Protein AF-A0A9Q9B2X7-F1 (afdb_monomer_lite)

Structure (mmCIF, N/CA/C/O backbone):
data_AF-A0A9Q9B2X7-F1
#
_entry.id   AF-A0A9Q9B2X7-F1
#
loop_
_atom_site.group_PDB
_atom_site.id
_atom_site.type_symbol
_atom_site.label_atom_id
_atom_site.label_alt_id
_atom_site.label_comp_id
_atom_site.label_asym_id
_atom_site.label_entity_id
_atom_site.label_seq_id
_atom_site.pdbx_PDB_ins_code
_atom_site.Cartn_x
_atom_site.Cartn_y
_atom_site.Cartn_z
_atom_site.occupancy
_atom_site.B_iso_or_equiv
_atom_site.auth_seq_id
_atom_site.auth_comp_id
_atom_site.auth_asym_id
_atom_site.auth_atom_id
_atom_site.pdbx_PDB_model_num
ATOM 1 N N . MET A 1 1 ? -14.060 -1.290 14.172 1.00 76.06 1 MET A N 1
ATOM 2 C CA . MET A 1 1 ? -12.770 -1.663 13.546 1.00 76.06 1 MET A CA 1
ATOM 3 C C . MET A 1 1 ? -12.788 -1.013 12.188 1.00 76.06 1 MET A C 1
ATOM 5 O O . MET A 1 1 ? -13.750 -1.222 11.460 1.00 76.06 1 MET A O 1
ATOM 9 N N . ALA A 1 2 ? -11.767 -0.227 11.882 1.00 82.25 2 ALA A N 1
ATOM 10 C CA . ALA A 1 2 ? -11.652 0.528 10.646 1.00 82.25 2 ALA A CA 1
ATOM 11 C C . ALA A 1 2 ? -10.329 0.215 9.947 1.00 82.25 2 ALA A C 1
ATOM 13 O O . ALA A 1 2 ? -9.403 -0.327 10.553 1.00 82.25 2 ALA A O 1
ATOM 14 N N . ILE A 1 3 ? -10.273 0.536 8.657 1.00 81.12 3 ILE A N 1
ATOM 15 C CA . ILE A 1 3 ? -9.113 0.317 7.797 1.00 81.12 3 ILE A CA 1
ATOM 16 C C . ILE A 1 3 ? -8.599 1.683 7.342 1.00 81.12 3 ILE A C 1
ATOM 18 O O . ILE A 1 3 ? -9.391 2.515 6.898 1.00 81.12 3 ILE A O 1
ATOM 22 N N . ARG A 1 4 ? -7.286 1.915 7.439 1.00 82.06 4 ARG A N 1
ATOM 23 C CA . ARG A 1 4 ? -6.614 3.089 6.864 1.00 82.06 4 ARG A CA 1
ATOM 24 C C . ARG A 1 4 ? -5.537 2.671 5.870 1.00 82.06 4 ARG A C 1
ATOM 26 O O . ARG A 1 4 ? -4.828 1.694 6.098 1.00 82.06 4 ARG A O 1
ATOM 33 N N . TYR A 1 5 ? -5.424 3.443 4.794 1.00 72.94 5 TYR A N 1
ATOM 34 C CA . TYR A 1 5 ? -4.424 3.266 3.745 1.00 72.94 5 TYR A CA 1
ATOM 35 C C . TYR A 1 5 ? -3.282 4.266 3.965 1.00 72.94 5 TYR A C 1
ATOM 37 O O . TYR A 1 5 ? -3.500 5.478 3.973 1.00 72.94 5 TYR A O 1
ATOM 45 N N . GLY A 1 6 ? -2.080 3.753 4.199 1.00 73.50 6 GLY A N 1
ATOM 46 C CA . GLY A 1 6 ? -0.829 4.494 4.277 1.00 73.50 6 GLY A CA 1
ATOM 47 C C . GLY A 1 6 ? -0.261 4.808 2.891 1.00 73.50 6 GLY A C 1
ATOM 48 O O . GLY A 1 6 ? -0.659 4.223 1.884 1.00 73.50 6 GLY A O 1
ATOM 49 N N . LYS A 1 7 ? 0.686 5.752 2.843 1.00 56.84 7 LYS A N 1
ATOM 50 C CA . LYS A 1 7 ? 1.289 6.250 1.592 1.00 56.84 7 LYS A CA 1
ATOM 51 C C . LYS A 1 7 ? 2.030 5.179 0.787 1.00 56.84 7 LYS A C 1
ATOM 53 O O . LYS A 1 7 ? 2.091 5.293 -0.430 1.00 56.84 7 LYS A O 1
ATOM 58 N N . ASP A 1 8 ? 2.536 4.145 1.449 1.00 64.44 8 ASP A N 1
ATOM 59 C CA . ASP A 1 8 ? 3.405 3.125 0.850 1.00 64.44 8 ASP A CA 1
ATOM 60 C C . ASP A 1 8 ? 2.667 1.824 0.488 1.00 64.44 8 ASP A C 1
ATOM 62 O O . ASP A 1 8 ? 3.274 0.770 0.311 1.00 64.44 8 ASP A O 1
ATOM 66 N N . GLY A 1 9 ? 1.335 1.881 0.385 1.00 64.12 9 GLY A N 1
ATOM 67 C CA . GLY A 1 9 ? 0.506 0.683 0.216 1.00 64.12 9 GLY A CA 1
ATOM 68 C C . GLY A 1 9 ? 0.318 -0.106 1.515 1.00 64.12 9 GLY A C 1
ATOM 69 O O . GLY A 1 9 ? -0.177 -1.232 1.506 1.00 64.12 9 GLY A O 1
ATOM 70 N N . ASP A 1 10 ? 0.680 0.496 2.646 1.00 75.69 10 ASP A N 1
ATOM 71 C CA . ASP A 1 10 ? 0.405 -0.064 3.958 1.00 75.69 10 ASP A CA 1
ATOM 72 C C . ASP A 1 10 ? -1.088 0.003 4.254 1.00 75.69 10 ASP A C 1
ATOM 74 O O . ASP A 1 10 ? -1.714 1.059 4.207 1.00 75.69 10 ASP A O 1
ATOM 78 N N . ILE A 1 11 ? -1.672 -1.137 4.582 1.00 83.19 11 ILE A N 1
ATOM 79 C CA . ILE A 1 11 ? -3.050 -1.235 5.035 1.00 83.19 11 ILE A CA 1
ATOM 80 C C . ILE A 1 11 ? -3.001 -1.523 6.525 1.00 83.19 11 ILE A C 1
ATOM 82 O O . ILE A 1 11 ? -2.499 -2.558 6.963 1.00 83.19 11 ILE A O 1
ATOM 86 N N . GLU A 1 12 ? -3.551 -0.618 7.321 1.00 83.69 12 GLU A N 1
ATOM 87 C CA . GLU A 1 12 ? -3.675 -0.821 8.755 1.00 83.69 12 GLU A CA 1
ATOM 88 C C . GLU A 1 12 ? -5.129 -1.023 9.154 1.00 83.69 12 GLU A C 1
ATOM 90 O O . GLU A 1 12 ? -6.013 -0.254 8.779 1.00 83.69 12 GLU A O 1
ATOM 95 N N . ILE A 1 13 ? -5.357 -2.041 9.974 1.00 86.38 13 ILE A N 1
ATOM 96 C CA . ILE A 1 13 ? -6.622 -2.309 10.644 1.00 86.38 13 ILE A CA 1
ATOM 97 C C . ILE A 1 13 ? -6.479 -1.792 12.070 1.00 86.38 13 ILE A C 1
ATOM 99 O O . ILE A 1 13 ? -5.540 -2.167 12.773 1.00 86.38 13 ILE A O 1
ATOM 103 N N . TYR A 1 14 ? -7.397 -0.939 12.511 1.00 86.94 14 TYR A N 1
ATOM 104 C CA . TYR A 1 14 ? -7.367 -0.363 13.851 1.00 86.94 14 TYR A CA 1
ATOM 105 C C . TYR A 1 14 ? -8.736 -0.411 14.532 1.00 86.94 14 TYR A C 1
ATOM 107 O O . TYR A 1 14 ? -9.796 -0.473 13.902 1.00 86.94 14 TYR A O 1
ATOM 115 N N . ASP A 1 15 ? -8.721 -0.413 15.859 1.00 87.56 15 ASP A N 1
ATOM 116 C CA . ASP A 1 15 ? -9.915 -0.279 16.680 1.00 87.56 15 ASP A CA 1
ATOM 117 C C . ASP A 1 15 ? -10.286 1.206 16.818 1.00 87.56 15 ASP A C 1
ATOM 119 O O . ASP A 1 15 ? -9.490 2.016 17.283 1.00 87.56 15 ASP A O 1
ATOM 123 N N . GLU A 1 16 ? -11.500 1.583 16.419 1.00 86.56 16 GLU A N 1
ATOM 124 C CA . GLU A 1 16 ? -11.932 2.990 16.392 1.00 86.56 16 GLU A CA 1
ATOM 125 C C . GLU A 1 16 ? -12.169 3.584 17.781 1.00 86.56 16 GLU A C 1
ATOM 127 O O . GLU A 1 16 ? -12.090 4.796 17.950 1.00 86.56 16 GLU A O 1
ATOM 132 N N . LYS A 1 17 ? -12.468 2.749 18.782 1.00 85.62 17 LYS A N 1
ATOM 133 C CA . LYS A 1 17 ? -12.755 3.219 20.143 1.00 85.62 17 LYS A CA 1
ATOM 134 C C . LYS A 1 17 ? -11.473 3.551 20.894 1.00 85.62 17 LYS A C 1
ATOM 136 O O . LYS A 1 17 ? -11.455 4.460 21.715 1.00 85.62 17 LYS A O 1
ATOM 141 N N . THR A 1 18 ? -10.419 2.784 20.638 1.00 88.00 18 THR A N 1
ATOM 142 C CA . THR A 1 18 ? -9.132 2.884 21.338 1.00 88.00 18 THR A CA 1
ATOM 143 C C . THR A 1 18 ? -8.034 3.520 20.490 1.00 88.00 18 THR A C 1
ATOM 145 O O . THR A 1 18 ? -6.994 3.889 21.030 1.00 88.00 18 THR A O 1
ATOM 148 N N . GLY A 1 19 ? -8.234 3.623 19.174 1.00 82.75 19 GLY A N 1
ATOM 149 C CA . GLY A 1 19 ? -7.242 4.100 18.210 1.00 82.75 19 GLY A CA 1
ATOM 150 C C . GLY A 1 19 ? -6.064 3.144 17.994 1.00 82.75 19 GLY A C 1
ATOM 151 O O . GLY A 1 19 ? -5.109 3.507 17.314 1.00 82.75 19 GLY A O 1
ATOM 152 N N . LYS A 1 20 ? -6.088 1.940 18.581 1.00 84.94 20 LYS A N 1
ATOM 153 C CA . LYS A 1 20 ? -4.972 0.989 18.498 1.00 84.94 20 LYS A CA 1
ATOM 154 C C . LYS A 1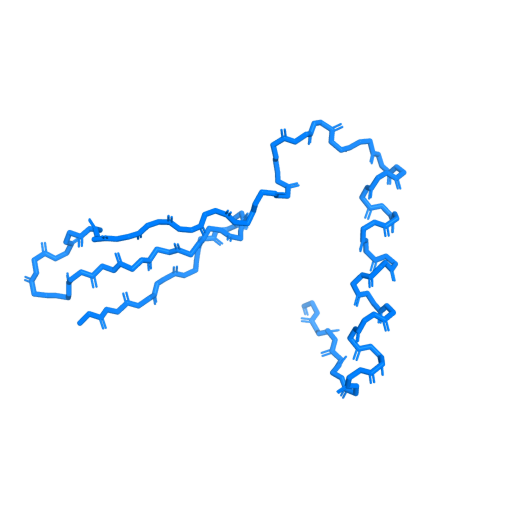 20 ? -5.008 0.207 17.191 1.00 84.94 20 LYS A C 1
ATOM 156 O O . LYS A 1 20 ? -6.038 -0.370 16.848 1.00 84.94 20 LYS A O 1
ATOM 161 N N . THR A 1 21 ? -3.866 0.119 16.513 1.00 81.81 21 THR A N 1
ATOM 162 C CA . THR A 1 21 ? -3.671 -0.781 15.370 1.00 81.81 21 THR A CA 1
ATOM 163 C C . THR A 1 21 ? -3.746 -2.230 15.849 1.00 81.81 21 THR A C 1
ATOM 165 O O . THR A 1 21 ? -3.026 -2.638 16.760 1.00 81.81 21 THR A O 1
ATOM 168 N N . THR A 1 22 ? -4.651 -2.998 15.253 1.00 84.81 22 THR A N 1
ATOM 169 C CA . THR A 1 22 ? -4.896 -4.415 15.544 1.00 84.81 22 THR A CA 1
ATOM 170 C C . THR A 1 22 ? -4.408 -5.333 14.426 1.00 84.81 22 THR A C 1
ATOM 172 O O . THR A 1 22 ? -4.283 -6.535 14.641 1.00 84.81 22 THR A O 1
ATOM 175 N N . GLY A 1 23 ? -4.085 -4.783 13.253 1.00 75.19 23 GLY A N 1
ATOM 176 C CA . GLY A 1 23 ? -3.466 -5.512 12.151 1.00 75.19 23 GLY A CA 1
ATOM 177 C C . GLY A 1 23 ? -2.743 -4.574 11.191 1.00 75.19 23 GLY A C 1
ATOM 178 O O . GLY A 1 23 ? -3.159 -3.435 10.996 1.00 75.19 23 GLY A O 1
ATOM 179 N N . HIS A 1 24 ? -1.662 -5.054 10.590 1.00 77.88 24 HIS A N 1
ATOM 180 C CA . HIS A 1 24 ? -0.884 -4.320 9.599 1.00 77.88 24 HIS A CA 1
ATOM 181 C C . HIS A 1 24 ? -0.555 -5.261 8.439 1.00 77.88 24 HIS A C 1
ATOM 183 O O . HIS A 1 24 ? -0.017 -6.348 8.647 1.00 77.88 24 HIS A O 1
ATOM 189 N N . ILE A 1 25 ? -0.917 -4.847 7.229 1.00 70.81 25 ILE A N 1
ATOM 190 C CA . ILE A 1 25 ? -0.629 -5.528 5.973 1.00 70.81 25 ILE A CA 1
ATOM 191 C C . ILE A 1 25 ? 0.146 -4.529 5.121 1.00 70.81 25 ILE A C 1
ATOM 193 O O . ILE A 1 25 ? -0.448 -3.664 4.484 1.00 70.81 25 ILE A O 1
ATOM 197 N N . SER A 1 26 ? 1.470 -4.641 5.107 1.00 66.06 26 SER A N 1
ATOM 198 C CA . SER A 1 26 ? 2.280 -3.932 4.120 1.00 66.06 26 SER A CA 1
ATOM 199 C C . SER A 1 26 ? 2.204 -4.701 2.809 1.00 66.06 26 SER A C 1
ATOM 201 O O . SER A 1 26 ? 2.561 -5.886 2.760 1.00 66.06 26 SER A O 1
ATOM 203 N N . THR A 1 27 ? 1.732 -4.075 1.728 1.00 59.31 27 THR A N 1
ATOM 204 C CA . THR A 1 27 ? 2.037 -4.630 0.410 1.00 59.31 27 THR A CA 1
ATOM 205 C C . THR A 1 27 ? 3.539 -4.497 0.217 1.00 59.31 27 THR A C 1
ATOM 207 O O . THR A 1 27 ? 4.028 -3.398 -0.022 1.00 59.31 27 THR A O 1
ATOM 210 N N . MET A 1 28 ? 4.254 -5.618 0.350 1.00 54.66 28 MET A N 1
ATOM 211 C CA . MET A 1 28 ? 5.686 -5.784 0.081 1.00 54.66 28 MET A CA 1
ATOM 212 C C . MET A 1 28 ? 6.040 -5.392 -1.363 1.00 54.66 28 MET A C 1
ATOM 214 O O . MET A 1 28 ? 6.302 -6.237 -2.213 1.00 54.66 28 MET A O 1
ATOM 218 N N . GLY A 1 29 ? 6.000 -4.099 -1.650 1.00 48.84 29 GLY A N 1
ATOM 219 C CA . GLY A 1 29 ? 6.404 -3.499 -2.908 1.00 48.84 29 GLY A CA 1
ATOM 220 C C . GLY A 1 29 ? 7.478 -2.430 -2.729 1.00 48.84 29 GLY A C 1
ATOM 221 O O . GLY A 1 29 ? 8.110 -2.075 -3.706 1.00 48.84 29 GLY A O 1
ATOM 222 N N . ASN A 1 30 ? 7.722 -1.938 -1.512 1.00 48.34 30 ASN A N 1
ATOM 223 C CA . ASN A 1 30 ? 8.737 -0.904 -1.258 1.00 48.34 30 ASN A CA 1
ATOM 224 C C . ASN A 1 30 ?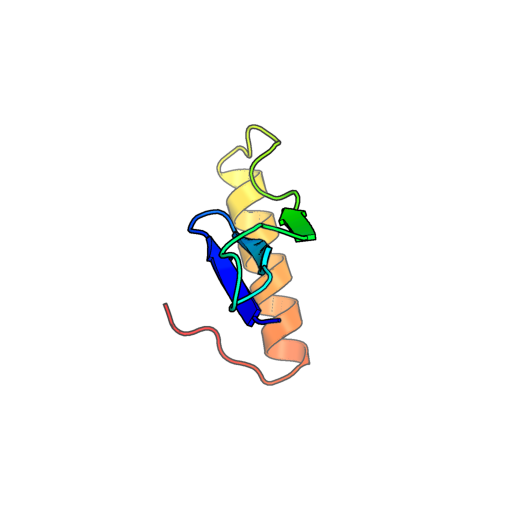 9.982 -1.441 -0.525 1.00 48.34 30 ASN A C 1
ATOM 226 O O . ASN A 1 30 ? 10.815 -0.663 -0.077 1.00 48.34 30 ASN A O 1
ATOM 230 N N . MET A 1 31 ? 10.118 -2.766 -0.383 1.00 48.09 31 MET A N 1
ATOM 231 C CA . MET A 1 31 ? 11.204 -3.404 0.386 1.00 48.09 31 MET A CA 1
ATOM 232 C C . MET A 1 31 ? 12.220 -4.160 -0.485 1.00 48.09 31 MET A C 1
ATOM 234 O O . MET A 1 31 ? 12.943 -5.031 -0.009 1.00 48.09 31 MET A O 1
ATOM 238 N N . ILE A 1 32 ? 12.274 -3.828 -1.770 1.00 52.91 32 ILE A N 1
ATOM 239 C CA . ILE A 1 32 ? 13.410 -4.110 -2.643 1.00 52.91 32 ILE A CA 1
ATOM 240 C C . ILE A 1 32 ? 13.787 -2.741 -3.196 1.00 52.91 32 ILE A C 1
ATOM 242 O O . ILE A 1 32 ? 12.897 -1.954 -3.507 1.00 52.91 32 ILE A O 1
ATOM 246 N N . GLU A 1 33 ? 15.076 -2.426 -3.262 1.00 53.56 33 GLU A N 1
ATOM 247 C CA . GLU A 1 33 ? 15.582 -1.282 -4.020 1.00 53.56 33 GLU A CA 1
ATOM 248 C C . GLU A 1 33 ? 15.182 -1.523 -5.491 1.00 53.56 33 GLU A C 1
ATOM 250 O O . GLU A 1 33 ? 15.897 -2.164 -6.260 1.00 53.56 33 GLU A O 1
ATOM 255 N N . GLU A 1 34 ? 13.936 -1.188 -5.845 1.00 53.78 34 GLU A N 1
ATOM 256 C CA . GLU A 1 34 ? 13.381 -1.463 -7.162 1.00 53.78 34 GLU A CA 1
ATOM 257 C C . GLU A 1 34 ? 14.086 -0.506 -8.120 1.00 53.78 34 GLU A C 1
ATOM 259 O O . GLU A 1 34 ? 13.859 0.704 -8.111 1.00 53.78 34 GLU A O 1
ATOM 264 N N . THR A 1 35 ? 14.986 -1.053 -8.936 1.00 64.19 35 THR A N 1
ATOM 265 C CA . THR A 1 35 ? 15.556 -0.327 -10.069 1.00 64.19 35 THR A C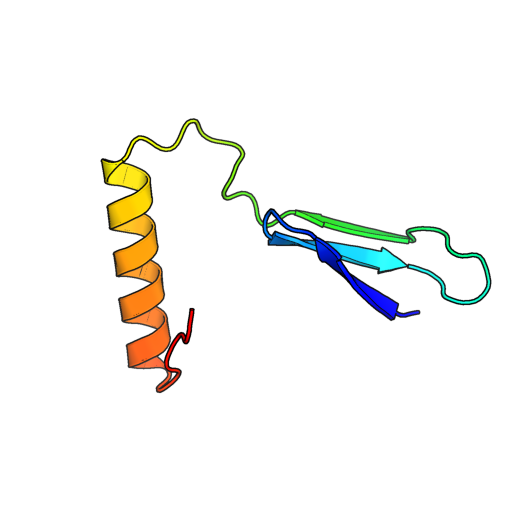A 1
ATOM 266 C C . THR A 1 35 ? 14.417 0.216 -10.939 1.00 64.19 35 THR A C 1
ATOM 268 O O . THR A 1 35 ? 13.320 -0.349 -10.970 1.00 64.19 35 THR A O 1
ATOM 271 N N . GLU A 1 36 ? 14.653 1.301 -11.683 1.00 68.81 36 GLU A N 1
ATOM 272 C CA . GLU A 1 36 ? 13.631 1.878 -12.576 1.00 68.81 36 GLU A CA 1
ATOM 273 C C . GLU A 1 36 ? 13.018 0.831 -13.528 1.00 68.81 36 GLU A C 1
ATOM 275 O O . GLU A 1 36 ? 11.834 0.897 -13.864 1.00 68.81 36 GLU A O 1
ATOM 280 N N . GLU A 1 37 ? 13.793 -0.191 -13.906 1.00 68.56 37 GLU A N 1
ATOM 281 C CA . GLU A 1 37 ? 13.318 -1.329 -14.695 1.00 68.56 37 GLU A CA 1
ATOM 282 C C . GLU A 1 37 ? 12.305 -2.210 -13.952 1.00 68.56 37 GLU A C 1
ATOM 284 O O . GLU A 1 37 ? 11.302 -2.617 -14.542 1.00 68.56 37 GLU A O 1
ATOM 289 N N . LEU A 1 38 ? 12.521 -2.481 -12.661 1.00 67.56 38 LEU A N 1
ATOM 290 C CA . LEU A 1 38 ? 11.584 -3.242 -11.831 1.00 67.56 38 LEU A CA 1
ATOM 291 C C . LEU A 1 38 ? 10.294 -2.455 -11.589 1.00 67.56 38 LEU A C 1
ATOM 293 O O . LEU A 1 38 ? 9.207 -3.022 -11.715 1.00 67.56 38 LEU A O 1
ATOM 297 N N . LEU A 1 39 ? 10.398 -1.144 -11.350 1.00 69.81 39 LEU A N 1
ATOM 298 C CA . LEU A 1 39 ? 9.240 -0.251 -11.243 1.00 69.81 39 LEU A CA 1
ATOM 299 C C . LEU A 1 39 ? 8.413 -0.250 -12.532 1.00 69.81 39 LEU A C 1
ATOM 301 O O . LEU A 1 39 ? 7.185 -0.370 -12.489 1.00 69.81 39 LEU A O 1
ATOM 305 N N . LYS A 1 40 ? 9.076 -0.174 -13.692 1.00 75.31 40 LYS A N 1
ATOM 306 C CA . LYS A 1 40 ? 8.410 -0.235 -14.996 1.00 75.31 40 LYS A CA 1
ATOM 307 C C . LYS A 1 40 ? 7.735 -1.588 -15.222 1.00 75.31 40 LYS A C 1
ATOM 309 O O . LYS A 1 40 ? 6.551 -1.620 -15.556 1.00 75.31 40 LYS A O 1
ATOM 314 N N . ALA A 1 41 ? 8.436 -2.694 -14.970 1.00 74.62 41 ALA A N 1
ATOM 315 C CA . ALA A 1 41 ? 7.884 -4.042 -15.103 1.00 74.62 41 ALA A CA 1
ATOM 316 C C . ALA A 1 41 ? 6.683 -4.267 -14.170 1.00 74.62 41 ALA A C 1
ATOM 318 O O . ALA A 1 41 ? 5.685 -4.885 -14.552 1.00 74.62 41 ALA A O 1
ATOM 319 N N . ARG A 1 42 ? 6.740 -3.726 -12.950 1.00 72.88 42 ARG A N 1
ATOM 320 C CA . ARG A 1 42 ? 5.635 -3.755 -11.993 1.00 72.88 42 ARG A CA 1
ATOM 321 C C . ARG A 1 42 ? 4.452 -2.923 -12.483 1.00 72.88 42 ARG A C 1
ATOM 323 O O . ARG A 1 42 ? 3.334 -3.438 -12.466 1.00 72.88 42 ARG A O 1
ATOM 330 N N . LYS A 1 43 ? 4.673 -1.692 -12.961 1.00 73.75 43 LYS A N 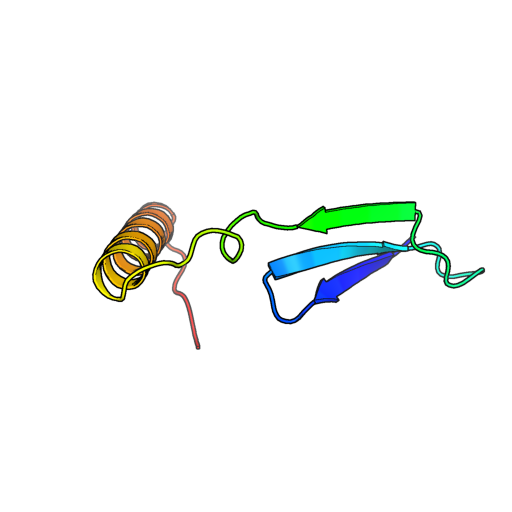1
ATOM 331 C CA . LYS A 1 43 ? 3.612 -0.835 -13.523 1.00 73.75 43 LYS A CA 1
ATOM 332 C C . LYS A 1 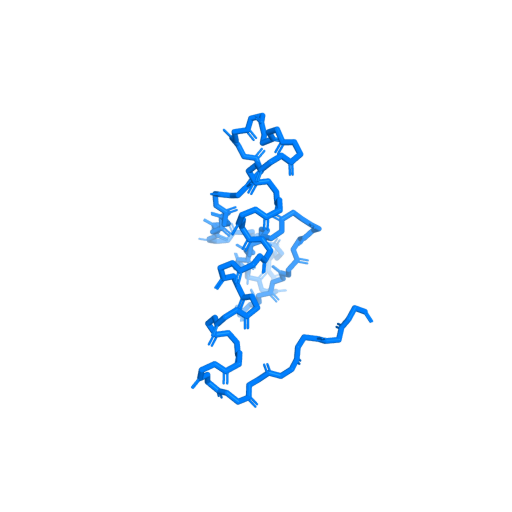43 ? 2.935 -1.511 -14.720 1.00 73.75 43 LYS A C 1
ATOM 334 O O . LYS A 1 43 ? 1.712 -1.565 -14.764 1.00 73.75 43 LYS A O 1
ATOM 339 N N . GLU A 1 44 ? 3.703 -2.122 -15.621 1.00 78.38 44 GLU A N 1
ATOM 340 C CA . GLU A 1 44 ? 3.172 -2.886 -16.761 1.00 78.38 44 GLU A CA 1
ATOM 341 C C . GLU A 1 44 ? 2.373 -4.125 -16.325 1.00 78.38 44 GLU A C 1
ATOM 343 O O . GLU A 1 44 ? 1.321 -4.424 -16.894 1.00 78.38 44 GLU A O 1
ATOM 348 N N . ARG A 1 45 ? 2.828 -4.843 -15.290 1.00 77.94 45 ARG A N 1
ATOM 349 C CA . ARG A 1 45 ? 2.117 -6.014 -14.754 1.00 77.94 45 ARG A CA 1
ATOM 350 C C . ARG A 1 45 ? 0.775 -5.632 -14.139 1.00 77.94 45 ARG A C 1
ATOM 352 O O . ARG A 1 45 ? -0.215 -6.326 -14.375 1.00 77.94 45 ARG A O 1
ATOM 359 N N . TRP A 1 46 ? 0.744 -4.541 -13.377 1.00 74.50 46 TRP A N 1
ATOM 360 C CA . TRP A 1 46 ? -0.486 -4.015 -12.795 1.00 74.50 46 TRP A CA 1
ATOM 361 C C . TRP A 1 46 ? -1.419 -3.457 -13.868 1.00 74.50 46 TRP A C 1
ATOM 363 O O . TRP A 1 46 ? -2.588 -3.818 -13.862 1.00 74.50 46 TRP A O 1
ATOM 373 N N . ASP A 1 47 ? -0.920 -2.692 -14.843 1.00 77.19 47 ASP A N 1
ATOM 374 C CA . ASP A 1 47 ? -1.727 -2.190 -15.966 1.00 77.19 47 ASP A CA 1
ATOM 375 C C . ASP A 1 47 ? -2.358 -3.338 -16.772 1.00 77.19 47 ASP A C 1
ATOM 377 O O . ASP A 1 47 ? -3.553 -3.325 -17.069 1.00 77.19 47 ASP A O 1
ATOM 381 N N . LYS A 1 48 ? -1.592 -4.401 -17.052 1.00 78.94 48 LYS A N 1
ATOM 382 C CA . LYS A 1 48 ? -2.107 -5.593 -17.738 1.00 78.94 48 LYS A CA 1
ATOM 383 C C . LYS A 1 48 ? -3.180 -6.318 -16.925 1.00 78.94 48 LYS A C 1
ATOM 385 O O . LYS A 1 48 ? -4.179 -6.751 -17.497 1.00 78.94 48 LYS A O 1
ATOM 390 N N . ALA A 1 49 ? -2.983 -6.465 -15.616 1.00 75.06 49 ALA A N 1
ATOM 391 C CA . ALA A 1 49 ? -3.964 -7.095 -14.737 1.00 75.06 49 ALA A CA 1
ATOM 392 C C . ALA A 1 49 ? -5.247 -6.254 -14.632 1.00 75.06 49 ALA A C 1
ATOM 394 O O . ALA A 1 49 ? -6.346 -6.785 -14.765 1.00 75.06 49 ALA A O 1
ATOM 395 N N . LEU A 1 50 ? -5.114 -4.939 -14.470 1.00 73.56 50 LEU A N 1
ATOM 396 C CA . LEU A 1 50 ? -6.233 -4.005 -14.369 1.00 73.56 50 LEU A CA 1
ATOM 397 C C . LEU A 1 50 ? -7.051 -3.967 -15.669 1.00 73.56 50 LEU A C 1
ATOM 399 O O . LEU A 1 50 ? -8.269 -4.139 -15.619 1.00 73.56 50 LEU A O 1
ATOM 403 N N . LYS A 1 51 ? -6.392 -3.912 -16.836 1.00 75.31 51 LYS A N 1
ATOM 404 C CA . LYS A 1 51 ? -7.047 -4.054 -18.150 1.00 75.31 51 LYS A CA 1
ATOM 405 C C . LYS A 1 51 ? -7.771 -5.387 -18.313 1.00 75.31 51 LYS A C 1
ATOM 407 O O . LYS A 1 51 ? -8.893 -5.405 -18.811 1.00 75.31 51 LYS A O 1
ATOM 412 N N . ALA A 1 52 ? -7.168 -6.496 -17.879 1.00 77.06 52 ALA A N 1
ATOM 413 C CA . ALA A 1 52 ? -7.808 -7.813 -17.939 1.00 77.06 52 ALA A CA 1
ATOM 414 C C . ALA A 1 52 ? -9.081 -7.895 -17.077 1.00 77.06 52 ALA A C 1
ATOM 416 O O . ALA A 1 52 ? -9.988 -8.662 -17.392 1.00 77.06 52 ALA A O 1
ATOM 417 N N . HIS A 1 53 ? -9.162 -7.084 -16.022 1.00 74.25 53 HIS A N 1
ATOM 418 C CA . HIS A 1 53 ? -10.320 -6.989 -15.137 1.00 74.25 53 HIS A CA 1
ATOM 419 C C . HIS A 1 53 ? -11.242 -5.794 -15.443 1.00 74.25 53 HIS A C 1
ATOM 421 O O . HIS A 1 53 ? -12.210 -5.585 -14.717 1.00 74.25 53 HIS A O 1
ATOM 427 N N . GLY A 1 54 ? -10.983 -5.033 -16.517 1.00 73.31 54 GLY A N 1
ATOM 428 C CA . GLY A 1 54 ? -11.796 -3.878 -16.921 1.00 73.31 54 GLY A CA 1
ATOM 429 C C . GLY A 1 54 ? -11.741 -2.692 -15.950 1.00 73.31 54 GLY A C 1
ATOM 430 O O . GLY A 1 54 ? -12.654 -1.871 -15.939 1.00 73.31 54 GLY A O 1
ATOM 431 N N . VAL A 1 55 ? -10.702 -2.614 -15.118 1.00 64.75 55 VAL A N 1
ATOM 432 C CA . VAL A 1 55 ? -10.494 -1.541 -14.140 1.00 64.75 55 VAL A CA 1
ATOM 433 C C . VAL A 1 55 ? -9.472 -0.562 -14.711 1.00 64.75 55 VAL A C 1
ATOM 435 O O . VAL A 1 55 ? -8.373 -0.963 -15.079 1.00 64.75 55 VAL A O 1
ATOM 438 N N . GLU A 1 56 ? -9.810 0.724 -14.785 1.00 61.62 56 GLU A N 1
ATOM 439 C CA . GLU A 1 56 ? -8.863 1.773 -15.178 1.00 61.62 56 GLU A CA 1
ATOM 440 C C . GLU A 1 56 ? -8.251 2.426 -13.932 1.00 61.62 56 GLU A C 1
ATOM 442 O O . GLU A 1 56 ? -8.966 2.878 -13.036 1.00 61.62 56 GLU A O 1
ATOM 447 N N . TYR A 1 57 ? -6.918 2.477 -13.870 1.00 53.53 57 TYR A N 1
ATOM 448 C CA . TYR A 1 57 ? -6.192 3.230 -12.846 1.00 53.53 57 TYR A CA 1
ATOM 449 C C . TYR A 1 57 ? -6.248 4.725 -13.190 1.00 53.53 57 TYR A C 1
ATOM 451 O O . TYR A 1 57 ? -5.765 5.126 -14.249 1.00 53.53 57 TYR A O 1
ATOM 459 N N . ARG A 1 58 ? -6.831 5.554 -12.316 1.00 52.28 58 ARG A N 1
ATOM 460 C CA . ARG A 1 58 ? -6.666 7.016 -12.357 1.00 52.28 58 ARG A CA 1
ATOM 461 C C . ARG A 1 58 ? -5.662 7.421 -11.281 1.00 52.28 58 ARG A C 1
ATOM 463 O O . ARG A 1 58 ? -5.906 7.133 -10.111 1.00 52.28 58 ARG A O 1
ATOM 470 N N . GLU A 1 59 ? -4.564 8.042 -11.715 1.00 48.88 59 GLU A N 1
ATOM 471 C CA . GLU A 1 59 ? -3.610 8.769 -10.856 1.00 48.88 59 GLU A CA 1
ATOM 472 C C . GLU A 1 59 ? -4.262 10.010 -10.226 1.00 48.88 59 GLU A C 1
ATOM 474 O O . GLU A 1 59 ? -5.115 10.645 -10.896 1.00 48.88 59 GLU A O 1
#

Secondary structure (DSSP, 8-state):
-EEEE-TTSEEEEE-TTT--EEEEEE-TTSSS---HHHHHHHHHHHHHHHHHTTPPPP-

Sequence (59 aa):
MAIRYGKDGDIEIYDEKTGKTTGHISTMGNMIEETEELLKARKERWDKALKAHGVEYRE

Radius of gyration: 15.05 Å; chains: 1; bounding box: 28×17×40 Å

Foldseek 3Di:
DDWDADPQRKIFDADPVVRGTPDIDGPPPPPDPQDPVNVVVVVVVVCVVCVVVVHDD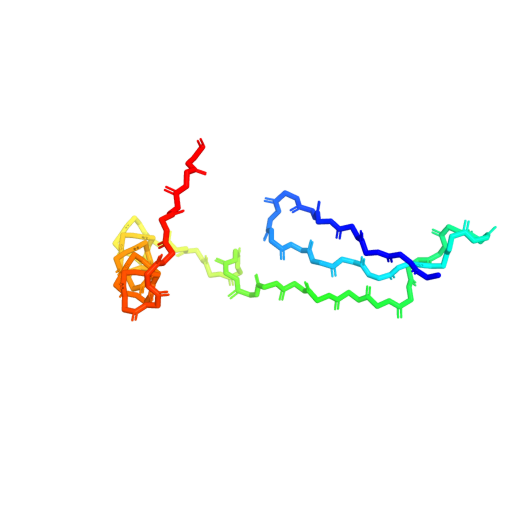DD

pLDDT: mean 71.4, std 11.49, range [48.09, 88.0]